Protein AF-D8EZA2-F1 (afdb_monomer_lite)

pLDDT: mean 80.07, std 17.78, range [38.12, 95.94]

Foldseek 3Di:
DDDDDPPPPPPPPPPPPPDVVVVLVVQLVVQVPDDDPDPDDDPDDSSVVVSVVCVVPVD

Radius of gyration: 22.84 Å; chains: 1; bounding box: 34×26×76 Å

Structure (mmCIF, N/CA/C/O backbone):
data_AF-D8EZA2-F1
#
_entry.id   AF-D8EZA2-F1
#
loop_
_atom_site.group_PDB
_atom_site.id
_atom_site.type_symbol
_atom_site.label_atom_id
_atom_site.label_alt_id
_atom_site.label_comp_id
_atom_site.label_asym_id
_atom_site.label_entity_id
_atom_site.label_seq_id
_atom_site.pdbx_PDB_ins_code
_atom_site.Cartn_x
_atom_site.Cartn_y
_atom_site.Cartn_z
_atom_site.occupancy
_atom_site.B_iso_or_equiv
_atom_site.auth_seq_id
_atom_site.auth_comp_id
_atom_site.auth_asym_id
_atom_site.auth_atom_id
_atom_site.pdbx_PDB_model_num
ATOM 1 N N . MET A 1 1 ? -19.605 -11.720 61.137 1.00 38.12 1 MET A N 1
ATOM 2 C CA . MET A 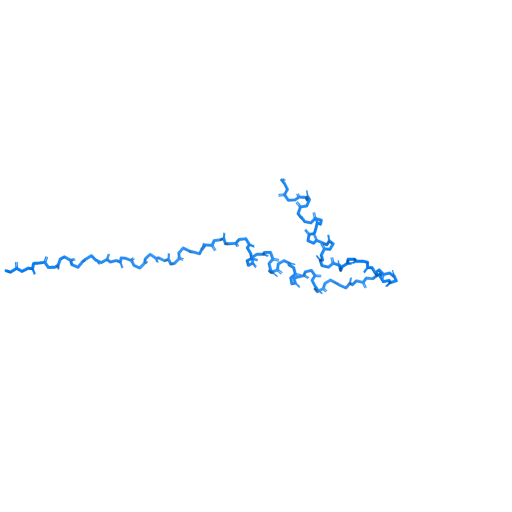1 1 ? -20.470 -11.729 59.936 1.00 38.12 1 MET A CA 1
ATOM 3 C C . MET A 1 1 ? -19.856 -10.792 58.905 1.00 38.12 1 MET A C 1
ATOM 5 O O . MET A 1 1 ? -19.783 -9.599 59.159 1.00 38.12 1 MET A O 1
ATOM 9 N N . LYS A 1 2 ? -19.277 -11.332 57.825 1.00 38.72 2 LYS A N 1
ATOM 10 C CA . LYS A 1 2 ? -18.544 -10.558 56.808 1.00 38.72 2 LYS A CA 1
ATOM 11 C C . LYS A 1 2 ? -19.471 -10.343 55.611 1.00 38.72 2 LYS A C 1
ATOM 13 O O . LYS A 1 2 ? -19.766 -11.296 54.900 1.00 38.72 2 LYS A O 1
ATOM 18 N N . HIS A 1 3 ? -19.946 -9.118 55.409 1.00 44.19 3 HIS A N 1
ATOM 19 C CA . HIS A 1 3 ? -20.711 -8.755 54.218 1.00 44.19 3 HIS A CA 1
ATOM 20 C C . HIS A 1 3 ? -19.725 -8.485 53.076 1.00 44.19 3 HIS A C 1
ATOM 22 O O . HIS A 1 3 ? -19.133 -7.413 52.998 1.00 44.19 3 HIS A O 1
ATOM 28 N N . GLN A 1 4 ? -19.511 -9.480 52.211 1.00 49.88 4 GLN A N 1
ATOM 29 C CA . GLN A 1 4 ? -18.903 -9.253 50.901 1.00 49.88 4 GLN A CA 1
ATOM 30 C C . GLN A 1 4 ? -19.928 -8.521 50.034 1.00 49.88 4 GLN A C 1
ATOM 32 O O . GLN A 1 4 ? -20.912 -9.103 49.577 1.00 49.88 4 GLN A O 1
ATOM 37 N N . SER A 1 5 ? -19.706 -7.226 49.830 1.00 54.12 5 SER A N 1
ATOM 38 C CA . SER A 1 5 ? -20.383 -6.458 48.798 1.00 54.12 5 SER A CA 1
ATOM 39 C C . SER A 1 5 ? -19.967 -7.023 47.440 1.00 54.12 5 SER A C 1
ATOM 41 O O . SER A 1 5 ? -18.841 -6.851 46.978 1.00 54.12 5 SER A O 1
ATOM 43 N N . GLN A 1 6 ? -20.883 -7.741 46.791 1.00 55.19 6 GLN A N 1
ATOM 44 C CA . GLN A 1 6 ? -20.743 -8.091 45.386 1.00 55.19 6 GLN A CA 1
ATOM 45 C C . GLN A 1 6 ? -20.751 -6.794 44.572 1.00 55.19 6 GLN A C 1
ATOM 47 O O . GLN A 1 6 ? -21.807 -6.269 44.217 1.00 55.19 6 GLN A O 1
ATOM 52 N N . GLN A 1 7 ? -19.568 -6.262 44.266 1.00 56.41 7 GLN A N 1
ATOM 53 C CA . GLN A 1 7 ? -19.421 -5.318 43.169 1.00 56.41 7 GLN A CA 1
ATOM 54 C C . GLN A 1 7 ? -19.846 -6.052 41.896 1.00 56.41 7 GLN A C 1
ATOM 56 O O . GLN A 1 7 ? -19.088 -6.840 41.329 1.00 56.41 7 GLN A O 1
ATOM 61 N N . LYS A 1 8 ? -21.085 -5.803 41.452 1.00 53.44 8 LYS A N 1
ATOM 62 C CA . LYS A 1 8 ? -21.518 -6.060 40.079 1.00 53.44 8 LYS A CA 1
ATOM 63 C C . LYS A 1 8 ? -20.578 -5.274 39.171 1.00 53.44 8 LYS A C 1
ATOM 65 O O . LYS A 1 8 ? -20.810 -4.105 38.874 1.00 53.44 8 LYS A O 1
ATOM 70 N N . LYS A 1 9 ? -19.491 -5.924 38.758 1.00 54.84 9 LYS A N 1
ATOM 71 C CA . LYS A 1 9 ? -18.633 -5.497 37.662 1.00 54.84 9 LYS A CA 1
ATOM 72 C C . LYS A 1 9 ? -19.519 -5.558 36.428 1.00 54.84 9 LYS A C 1
ATOM 74 O O . LYS A 1 9 ? -19.650 -6.608 35.802 1.00 54.84 9 LYS A O 1
ATOM 79 N N . GLY A 1 10 ? -20.220 -4.454 36.161 1.00 55.94 10 GLY A N 1
ATOM 80 C CA . GLY A 1 10 ? -20.907 -4.247 34.900 1.00 55.94 10 GLY A CA 1
ATOM 81 C C . GLY A 1 10 ? -19.943 -4.686 33.813 1.00 55.94 10 GLY A C 1
ATOM 82 O O . GLY A 1 10 ? -18.763 -4.329 33.856 1.00 55.94 10 GLY A O 1
ATOM 83 N N . ARG A 1 11 ? -20.411 -5.565 32.929 1.00 60.56 11 ARG A N 1
ATOM 84 C CA . ARG A 1 11 ? -19.672 -6.018 31.758 1.00 60.56 11 ARG A CA 1
ATOM 85 C C . ARG A 1 11 ? -19.432 -4.766 30.923 1.00 60.56 11 ARG A C 1
ATOM 87 O O . ARG A 1 11 ? -20.253 -4.424 30.082 1.00 60.56 11 ARG A O 1
ATOM 94 N N . LEU A 1 12 ? -18.371 -4.026 31.251 1.00 60.19 12 LEU A N 1
ATOM 95 C CA . LEU A 1 12 ? -17.848 -2.938 30.450 1.00 60.19 12 LEU A CA 1
ATOM 96 C C . LEU A 1 12 ? -17.664 -3.586 29.090 1.00 60.19 12 LEU A C 1
ATOM 98 O O . LEU A 1 12 ? -16.844 -4.498 28.958 1.00 60.19 12 LEU A O 1
ATOM 102 N N . ALA A 1 13 ? -18.531 -3.229 28.140 1.00 62.66 13 ALA A N 1
ATOM 103 C CA . ALA A 1 13 ? -18.387 -3.649 26.761 1.00 62.66 13 ALA A CA 1
ATOM 104 C C . ALA A 1 13 ? -16.915 -3.439 26.430 1.00 62.66 13 ALA A C 1
ATOM 106 O O . ALA A 1 13 ? -16.403 -2.345 26.684 1.00 62.66 13 ALA A O 1
ATOM 107 N N . SER A 1 14 ? -16.229 -4.514 26.023 1.00 60.69 14 SER A N 1
ATOM 108 C CA . SER A 1 14 ? -14.809 -4.459 25.694 1.00 60.69 14 SER A CA 1
ATOM 109 C C . SER A 1 14 ? -14.640 -3.236 24.812 1.00 60.69 14 SER A C 1
ATOM 111 O O . SER A 1 14 ? -15.245 -3.176 23.738 1.00 60.69 14 SER A O 1
ATOM 113 N N . ARG A 1 15 ? -13.971 -2.200 25.335 1.00 58.97 15 ARG A N 1
ATOM 114 C CA . ARG A 1 15 ? -13.709 -0.988 24.571 1.00 58.97 15 ARG A CA 1
ATOM 115 C C . ARG A 1 15 ? -12.994 -1.513 23.341 1.00 58.97 15 ARG A C 1
ATOM 117 O O . ARG A 1 15 ? -11.907 -2.064 23.490 1.00 58.97 15 ARG A O 1
ATOM 124 N N . LYS A 1 16 ? -13.635 -1.448 22.168 1.00 63.34 16 LYS A N 1
ATOM 125 C CA . LYS A 1 16 ? -12.950 -1.693 20.903 1.00 63.34 16 LYS A CA 1
ATOM 126 C C . LYS A 1 16 ? -11.851 -0.645 20.884 1.00 63.34 16 LYS A C 1
ATOM 128 O O . LYS A 1 16 ? -12.124 0.521 20.618 1.00 63.34 16 LYS A O 1
ATOM 133 N N . TYR A 1 17 ? -10.659 -1.031 21.327 1.00 61.00 17 TYR A N 1
ATOM 134 C CA . TYR A 1 17 ? -9.475 -0.217 21.177 1.00 61.00 17 TYR A CA 1
ATOM 135 C C . TYR A 1 17 ? -9.348 -0.065 19.673 1.00 61.00 17 TYR A C 1
ATOM 137 O O . TYR A 1 17 ? -9.071 -1.040 18.973 1.00 61.00 17 TYR A O 1
ATOM 145 N N . LEU A 1 18 ? -9.693 1.126 19.187 1.00 67.94 18 LEU A N 1
ATOM 146 C CA . LEU A 1 18 ? -9.425 1.540 17.825 1.00 67.94 18 LEU A CA 1
ATOM 147 C C . LEU A 1 18 ? -7.902 1.606 17.727 1.00 67.94 18 LEU A C 1
ATOM 149 O O . LEU A 1 18 ? -7.286 2.620 18.033 1.00 67.94 18 LEU A O 1
ATOM 153 N N . SER A 1 19 ? -7.309 0.447 17.473 1.00 80.38 19 SER A N 1
ATOM 154 C CA . SER A 1 19 ? -5.889 0.288 17.230 1.00 80.38 19 SER A CA 1
ATOM 155 C C . SER A 1 19 ? -5.669 0.626 15.769 1.00 80.38 19 SER A C 1
ATOM 157 O O . SER A 1 19 ? -6.468 0.252 14.909 1.00 80.38 19 SER A O 1
ATOM 159 N N . ALA A 1 20 ? -4.620 1.390 15.504 1.00 83.19 20 ALA A N 1
ATOM 160 C CA . ALA A 1 20 ? -4.276 1.742 14.142 1.00 83.19 20 ALA A CA 1
ATOM 161 C C . ALA A 1 20 ? -3.707 0.522 13.400 1.00 83.19 20 ALA A C 1
ATOM 163 O O . ALA A 1 20 ? -3.961 0.371 12.212 1.00 83.19 20 ALA A O 1
ATOM 164 N N . ASP A 1 21 ? -3.036 -0.396 14.105 1.00 87.62 21 ASP A N 1
ATOM 165 C CA . ASP A 1 21 ? -2.360 -1.547 13.494 1.00 87.62 21 ASP A CA 1
ATOM 166 C C . ASP A 1 21 ? -3.311 -2.429 12.667 1.00 87.62 21 ASP A C 1
ATOM 168 O O . ASP A 1 21 ? -3.033 -2.626 11.486 1.00 87.62 21 ASP A O 1
ATOM 172 N N . PRO A 1 22 ? -4.487 -2.872 13.169 1.00 90.44 22 PRO A N 1
ATOM 173 C CA . PRO A 1 22 ? -5.419 -3.649 12.349 1.00 90.44 22 PRO A CA 1
ATOM 174 C C . PRO A 1 22 ? -5.999 -2.867 11.165 1.00 90.44 22 PRO A C 1
ATOM 176 O O . PRO A 1 22 ? -6.384 -3.468 10.163 1.00 90.44 22 PRO A O 1
ATOM 179 N N . LEU A 1 23 ? -6.084 -1.536 11.270 1.00 88.75 23 LEU A N 1
ATOM 180 C CA . LEU A 1 23 ? -6.536 -0.683 10.169 1.00 88.75 23 LEU A CA 1
ATOM 181 C C . LEU A 1 23 ? -5.465 -0.601 9.078 1.00 88.75 23 LEU A C 1
ATOM 183 O O . LEU A 1 23 ? -5.784 -0.759 7.903 1.00 88.75 23 LEU A O 1
ATOM 187 N N . PHE A 1 24 ? -4.200 -0.419 9.464 1.00 90.25 24 PHE A N 1
ATOM 188 C CA . PHE A 1 24 ? -3.070 -0.413 8.539 1.00 90.25 24 PHE A CA 1
ATOM 189 C C . PHE A 1 24 ? -2.838 -1.784 7.900 1.00 90.25 24 PHE A C 1
ATOM 191 O O . PHE A 1 24 ? -2.563 -1.852 6.706 1.00 90.25 24 PHE A O 1
ATOM 198 N N . GLU A 1 25 ? -3.008 -2.876 8.647 1.00 92.44 25 GLU A N 1
ATOM 199 C CA . GLU A 1 25 ? -2.952 -4.231 8.090 1.00 92.44 25 GLU A CA 1
ATOM 200 C C . GLU A 1 25 ? -4.058 -4.480 7.060 1.00 92.44 25 GLU A C 1
ATOM 202 O O . GLU A 1 25 ? -3.811 -5.119 6.038 1.00 92.44 25 GLU A O 1
ATOM 207 N N . GLY A 1 26 ? -5.280 -4.005 7.326 1.00 93.94 26 GLY A N 1
ATOM 208 C CA . GLY A 1 26 ? -6.380 -4.074 6.364 1.00 93.94 26 GLY A CA 1
ATOM 209 C C . GLY A 1 26 ? -6.058 -3.292 5.094 1.00 93.94 26 GLY A C 1
ATOM 210 O O . GLY A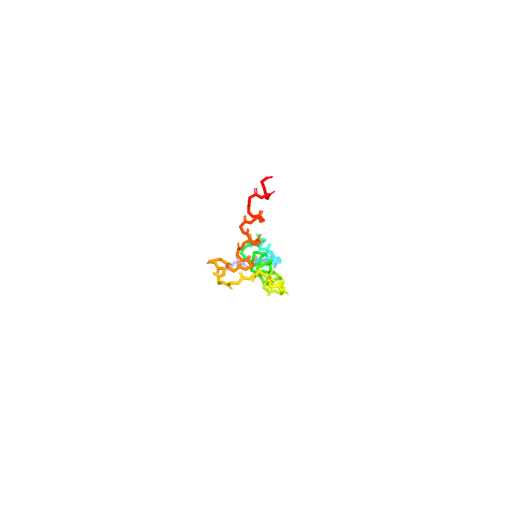 1 26 ? -6.123 -3.842 4.000 1.00 93.94 26 GLY A O 1
ATOM 211 N N . LEU A 1 27 ? -5.609 -2.048 5.255 1.00 93.50 27 LEU A N 1
ATOM 212 C CA . LEU A 1 27 ? -5.242 -1.176 4.142 1.00 93.50 27 LEU A CA 1
ATOM 213 C C . LEU A 1 27 ? -4.098 -1.752 3.289 1.00 93.50 27 LEU A C 1
ATOM 215 O O . LEU A 1 27 ? -4.170 -1.731 2.062 1.00 93.50 27 LEU A O 1
ATOM 219 N N . HIS A 1 28 ? -3.058 -2.308 3.918 1.00 95.38 28 HIS A N 1
ATOM 220 C CA . HIS A 1 28 ? -1.953 -2.951 3.198 1.00 95.38 28 HIS A CA 1
ATOM 221 C C . HIS A 1 28 ? -2.427 -4.176 2.412 1.00 95.38 28 HIS A C 1
ATOM 223 O O . HIS A 1 28 ? -2.052 -4.334 1.251 1.00 95.38 28 HIS A O 1
ATOM 229 N N . LYS A 1 29 ? -3.309 -5.001 2.996 1.00 95.94 29 LYS A N 1
ATOM 230 C CA . LYS A 1 29 ? -3.930 -6.140 2.297 1.00 95.94 29 LYS A CA 1
ATOM 231 C C . LYS A 1 29 ? -4.741 -5.702 1.084 1.00 95.94 29 LYS A C 1
ATOM 233 O O . LYS A 1 29 ? -4.659 -6.359 0.048 1.00 95.94 29 LYS A O 1
ATOM 238 N N . ASP A 1 30 ? -5.471 -4.598 1.191 1.00 95.38 30 ASP A N 1
ATOM 239 C CA . ASP A 1 30 ? -6.222 -4.049 0.063 1.00 95.38 30 ASP A CA 1
ATOM 240 C C . ASP A 1 30 ? -5.272 -3.592 -1.059 1.00 95.38 30 ASP A C 1
ATOM 242 O O . ASP A 1 30 ? -5.503 -3.888 -2.233 1.00 95.38 30 ASP A O 1
ATOM 246 N N . PHE A 1 31 ? -4.147 -2.958 -0.712 1.00 95.06 31 PHE A N 1
ATOM 247 C CA . PHE A 1 31 ? -3.130 -2.562 -1.689 1.00 95.06 31 PHE A CA 1
ATOM 248 C C . PHE A 1 31 ? -2.365 -3.733 -2.317 1.00 95.06 31 PHE A C 1
ATOM 250 O O . PHE A 1 31 ? -1.953 -3.623 -3.470 1.00 95.06 31 PHE A O 1
ATOM 257 N N . LEU A 1 32 ? -2.219 -4.870 -1.629 1.00 94.62 32 LEU A N 1
ATOM 258 C CA . LEU A 1 32 ? -1.669 -6.095 -2.229 1.00 94.62 32 LEU A CA 1
ATOM 259 C C . LEU A 1 32 ? -2.545 -6.640 -3.370 1.00 94.62 32 LEU A C 1
ATOM 261 O O . LEU A 1 32 ? -2.039 -7.339 -4.244 1.00 94.62 32 LEU A O 1
ATOM 265 N N . GLY A 1 33 ? -3.843 -6.321 -3.378 1.00 94.31 33 GLY A N 1
ATOM 266 C CA . GLY A 1 33 ? -4.754 -6.665 -4.473 1.00 94.31 33 GLY A CA 1
ATOM 267 C C . GLY A 1 33 ? -4.587 -5.794 -5.723 1.00 94.31 33 GLY A C 1
ATOM 268 O O . GLY A 1 33 ? -5.151 -6.118 -6.770 1.00 94.31 33 GLY A O 1
ATOM 269 N N . VAL A 1 34 ? -3.826 -4.698 -5.642 1.00 93.25 34 VAL A N 1
ATOM 270 C CA . VAL A 1 34 ? -3.581 -3.802 -6.777 1.00 93.25 34 VAL A CA 1
ATOM 271 C C . VAL A 1 34 ? -2.522 -4.420 -7.684 1.00 93.25 34 VAL A C 1
ATOM 273 O O . VAL A 1 34 ? -1.382 -4.637 -7.279 1.00 93.25 34 VAL A O 1
ATOM 276 N N . SER A 1 35 ? -2.899 -4.692 -8.934 1.00 92.56 35 SER A N 1
ATOM 277 C CA . SER A 1 35 ? -1.966 -5.197 -9.941 1.00 92.56 35 SER A CA 1
ATOM 278 C C . SER A 1 35 ? -0.846 -4.191 -10.199 1.00 92.56 35 SER A C 1
ATOM 280 O O . SER A 1 35 ? -1.096 -3.011 -10.449 1.00 92.56 35 SER A O 1
ATOM 282 N N . ASP A 1 36 ? 0.392 -4.674 -10.164 1.00 91.38 36 ASP A N 1
ATOM 283 C CA . ASP A 1 36 ? 1.572 -3.882 -10.485 1.00 91.38 36 ASP A CA 1
ATOM 284 C C . ASP A 1 36 ? 1.895 -4.004 -11.978 1.00 91.38 36 ASP A C 1
ATOM 286 O O . ASP A 1 36 ? 2.246 -5.080 -12.459 1.00 91.38 36 ASP A O 1
ATOM 290 N N . TYR A 1 37 ? 1.747 -2.901 -12.714 1.00 91.44 37 TYR A N 1
ATOM 291 C CA . TYR A 1 37 ? 2.034 -2.825 -14.152 1.00 91.44 37 TYR A CA 1
ATOM 292 C C . TYR A 1 37 ? 3.397 -2.193 -14.453 1.00 91.44 37 TYR A C 1
ATOM 294 O O . TYR A 1 37 ? 3.693 -1.897 -15.611 1.00 91.44 37 TYR A O 1
ATOM 302 N N . ARG A 1 38 ? 4.214 -1.918 -13.428 1.00 91.94 38 ARG A N 1
ATOM 303 C CA . ARG A 1 38 ? 5.539 -1.325 -13.625 1.00 91.94 38 ARG A CA 1
ATOM 304 C C . ARG A 1 38 ? 6.455 -2.344 -14.300 1.00 91.94 38 ARG A C 1
ATOM 306 O O . ARG A 1 38 ? 6.534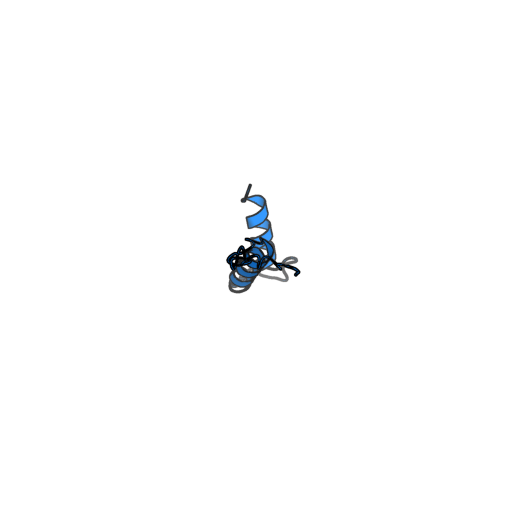 -3.496 -13.887 1.00 91.94 38 ARG A O 1
ATOM 313 N N . GLU A 1 39 ? 7.154 -1.905 -15.340 1.00 90.44 39 GLU A N 1
ATOM 314 C CA . GLU A 1 39 ? 8.139 -2.733 -16.036 1.00 90.44 39 GLU A CA 1
ATOM 315 C C . GLU A 1 3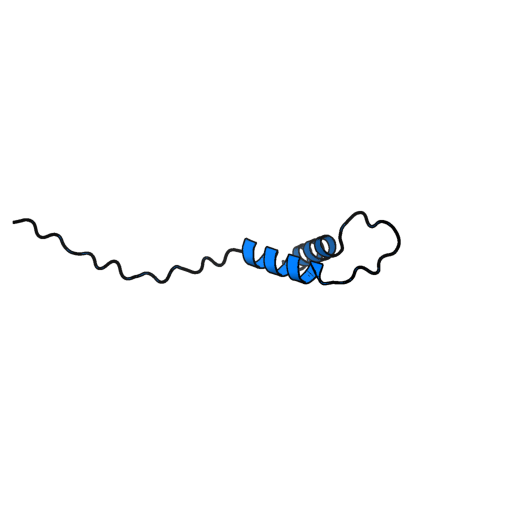9 ? 9.457 -2.815 -15.246 1.00 90.44 39 GLU A C 1
ATOM 317 O O . GLU A 1 39 ? 9.842 -1.880 -14.539 1.00 90.44 39 GLU A O 1
ATOM 322 N N . GLY A 1 40 ? 10.180 -3.929 -15.394 1.00 88.31 40 GLY A N 1
ATOM 323 C CA . GLY A 1 40 ? 11.469 -4.161 -14.735 1.00 88.31 40 GLY A CA 1
ATOM 324 C C . GLY A 1 40 ? 11.352 -4.804 -13.348 1.00 88.31 40 GLY A C 1
ATOM 325 O O . GLY A 1 40 ? 10.405 -5.531 -13.067 1.00 88.31 40 GLY A O 1
ATOM 326 N N . ASN A 1 41 ? 12.357 -4.576 -12.496 1.00 87.06 41 ASN A N 1
ATOM 327 C CA . ASN A 1 41 ? 12.399 -5.073 -11.117 1.00 87.06 41 ASN A CA 1
ATOM 328 C C . ASN A 1 41 ? 12.295 -3.887 -10.142 1.00 87.06 41 ASN A C 1
ATOM 330 O O . ASN A 1 41 ? 13.334 -3.336 -9.763 1.00 87.06 41 ASN A O 1
ATOM 334 N N . PRO A 1 42 ? 11.077 -3.432 -9.798 1.00 90.19 42 PRO A N 1
ATOM 335 C CA . PRO A 1 42 ? 10.904 -2.291 -8.910 1.00 90.19 42 PRO A CA 1
ATOM 336 C C . PRO A 1 42 ? 11.500 -2.580 -7.526 1.00 90.19 42 PRO A C 1
ATOM 338 O O . PRO A 1 42 ? 11.268 -3.635 -6.945 1.00 90.19 42 PRO A O 1
ATOM 341 N N . GLU A 1 43 ? 12.253 -1.618 -6.991 1.00 94.50 43 GLU A N 1
ATOM 342 C CA . GLU A 1 43 ? 12.935 -1.734 -5.691 1.00 94.50 43 GLU A CA 1
ATOM 343 C C . GLU A 1 43 ? 11.954 -1.802 -4.508 1.00 94.50 43 GLU A C 1
ATOM 345 O O . GLU A 1 43 ? 12.254 -2.402 -3.479 1.00 94.50 43 GLU A O 1
ATOM 350 N N . ILE A 1 44 ? 10.761 -1.222 -4.673 1.00 94.31 44 ILE A N 1
ATOM 351 C CA . ILE A 1 44 ? 9.679 -1.241 -3.685 1.00 94.31 44 ILE A CA 1
ATOM 352 C C . ILE A 1 44 ? 8.435 -1.906 -4.265 1.00 94.31 44 ILE A C 1
ATOM 354 O O . ILE A 1 44 ? 8.085 -1.682 -5.431 1.00 94.31 44 ILE A O 1
ATOM 358 N N . SER A 1 4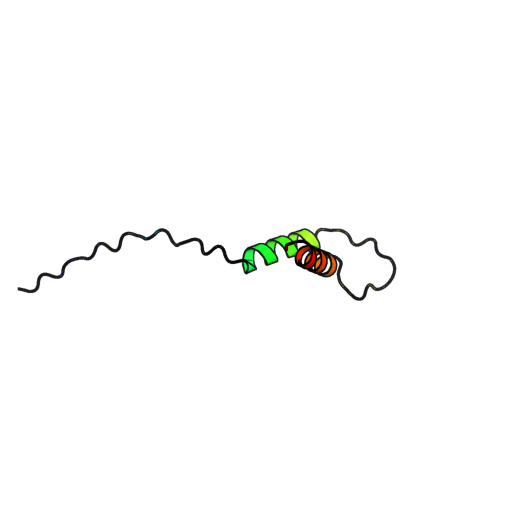5 ? 7.725 -2.682 -3.445 1.00 93.19 45 SER A N 1
ATOM 359 C CA . SER A 1 45 ? 6.452 -3.280 -3.852 1.00 93.19 45 SER A CA 1
ATOM 360 C C . SER A 1 45 ? 5.389 -2.199 -4.091 1.00 93.19 45 SER A C 1
ATOM 362 O O . SER A 1 45 ? 5.458 -1.103 -3.527 1.00 93.19 45 SER A O 1
ATOM 364 N N . MET A 1 46 ? 4.396 -2.493 -4.935 1.00 94.75 46 MET A N 1
ATOM 365 C CA . MET A 1 46 ? 3.280 -1.570 -5.178 1.00 94.75 46 MET A CA 1
ATOM 366 C C . MET A 1 46 ? 2.543 -1.233 -3.874 1.00 94.75 46 MET A C 1
ATOM 368 O O . MET A 1 46 ? 2.246 -0.070 -3.613 1.00 94.75 46 MET A O 1
ATOM 372 N N . ALA A 1 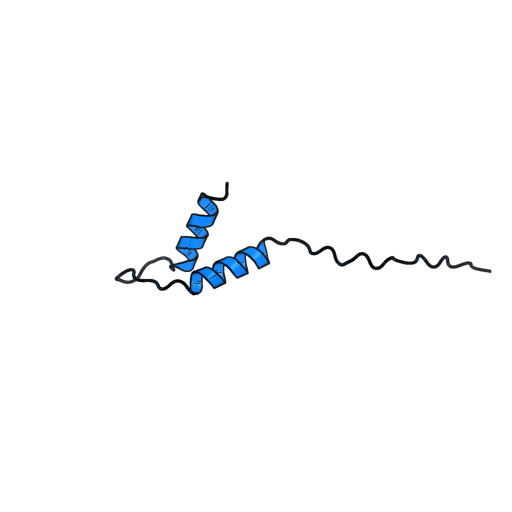47 ? 2.308 -2.231 -3.018 1.00 95.19 47 ALA A N 1
ATOM 373 C CA . ALA A 1 47 ? 1.620 -2.034 -1.748 1.00 95.19 47 ALA A CA 1
ATOM 374 C C . ALA A 1 47 ? 2.394 -1.109 -0.797 1.00 95.19 47 ALA A C 1
ATOM 376 O O . ALA A 1 47 ? 1.801 -0.221 -0.185 1.00 95.19 47 ALA A O 1
ATOM 377 N N . ASP A 1 48 ? 3.717 -1.255 -0.720 1.00 94.50 48 ASP A N 1
ATOM 378 C CA . ASP A 1 48 ? 4.547 -0.415 0.150 1.00 94.50 48 ASP A CA 1
ATOM 379 C C . ASP A 1 48 ? 4.676 1.014 -0.390 1.00 94.50 48 ASP A C 1
ATOM 381 O O . ASP A 1 48 ? 4.700 1.973 0.386 1.00 94.50 48 ASP A O 1
ATOM 385 N N . ALA A 1 49 ? 4.690 1.180 -1.718 1.00 95.00 49 ALA A N 1
ATOM 386 C CA . ALA A 1 49 ? 4.640 2.493 -2.355 1.00 95.00 49 ALA A CA 1
ATOM 387 C C . ALA A 1 49 ? 3.328 3.225 -2.023 1.00 95.00 49 ALA A C 1
ATOM 389 O O . ALA A 1 49 ? 3.348 4.401 -1.653 1.00 95.00 49 ALA A O 1
ATOM 390 N N . LEU A 1 50 ? 2.196 2.518 -2.096 1.00 94.31 50 LEU A N 1
ATOM 391 C CA . LEU A 1 50 ? 0.875 3.059 -1.769 1.00 94.31 50 LEU A CA 1
ATOM 392 C C . LEU A 1 50 ? 0.732 3.377 -0.276 1.00 94.31 50 LEU A C 1
ATOM 394 O O . LEU A 1 50 ? 0.236 4.450 0.066 1.00 94.31 50 LEU A O 1
ATOM 398 N N . MET A 1 51 ? 1.235 2.514 0.613 1.00 94.81 51 MET A N 1
ATOM 399 C CA . MET A 1 51 ? 1.304 2.798 2.053 1.00 94.81 51 MET A CA 1
ATOM 400 C C . MET A 1 51 ? 2.156 4.032 2.356 1.00 94.81 51 MET A C 1
ATOM 402 O O . MET A 1 51 ? 1.758 4.879 3.156 1.00 94.81 51 MET A O 1
ATOM 406 N N . SER A 1 52 ? 3.311 4.157 1.700 1.00 94.06 52 SER A N 1
ATOM 407 C CA . SER A 1 52 ? 4.200 5.312 1.866 1.00 94.06 52 SER A CA 1
ATOM 408 C C . SER A 1 52 ? 3.529 6.600 1.390 1.00 94.06 52 SER A C 1
ATOM 410 O O . SER A 1 52 ? 3.569 7.612 2.087 1.00 94.06 52 SER A O 1
ATOM 412 N N . GLY A 1 53 ? 2.845 6.556 0.242 1.00 93.06 53 GLY A N 1
ATOM 413 C CA . GLY A 1 53 ? 2.034 7.670 -0.247 1.00 93.06 53 GLY A CA 1
ATOM 414 C C . GLY A 1 53 ? 0.923 8.045 0.733 1.00 93.06 53 GLY A C 1
ATOM 415 O O . GLY A 1 53 ? 0.797 9.210 1.105 1.00 93.06 53 GLY A O 1
ATOM 416 N N . PHE A 1 54 ? 0.163 7.060 1.218 1.00 92.19 54 PHE A N 1
ATOM 417 C CA . PHE A 1 54 ? -0.882 7.277 2.217 1.00 92.19 54 PHE A CA 1
ATOM 418 C C . PHE A 1 54 ? -0.341 7.988 3.465 1.00 92.19 54 PHE A C 1
ATOM 420 O O . PHE A 1 54 ? -0.937 8.966 3.916 1.00 92.19 54 PHE A O 1
ATOM 427 N N . ALA A 1 55 ? 0.812 7.560 3.983 1.00 90.31 55 ALA A N 1
ATOM 428 C CA . ALA A 1 55 ? 1.438 8.180 5.149 1.00 90.31 55 ALA A CA 1
ATOM 429 C C . ALA A 1 55 ? 1.824 9.653 4.918 1.00 90.31 55 ALA A C 1
ATOM 431 O O . ALA A 1 55 ? 1.687 10.464 5.829 1.00 90.31 55 ALA A O 1
ATOM 432 N N . VAL A 1 56 ? 2.267 10.015 3.709 1.00 93.06 56 VAL A N 1
ATOM 433 C CA . VAL A 1 56 ? 2.640 11.399 3.362 1.00 93.06 56 VAL A CA 1
ATOM 434 C C . VAL A 1 56 ? 1.419 12.322 3.284 1.00 93.06 56 VAL A C 1
ATOM 436 O O . VAL A 1 56 ? 1.508 13.481 3.685 1.00 93.06 56 VAL A O 1
ATOM 439 N N . PHE A 1 57 ? 0.284 11.828 2.782 1.00 89.00 57 PHE A N 1
ATOM 440 C CA . PHE A 1 57 ? -0.921 12.643 2.568 1.00 89.00 57 PHE A CA 1
ATOM 441 C C . PHE A 1 57 ? -1.917 12.643 3.737 1.00 89.00 57 PHE A C 1
ATOM 443 O O . PHE A 1 57 ? -2.842 13.448 3.728 1.00 89.00 57 PHE A O 1
ATOM 450 N N . SER A 1 58 ? -1.750 11.777 4.739 1.00 79.44 58 SER A N 1
ATOM 451 C CA . SER A 1 58 ? -2.692 11.643 5.868 1.00 79.44 58 SER A CA 1
ATOM 452 C C . SER A 1 58 ? -2.433 12.612 7.039 1.00 79.44 58 SER A C 1
ATOM 454 O O . SER A 1 58 ? -2.815 12.300 8.169 1.00 79.44 58 SER A O 1
ATOM 456 N N . LEU A 1 59 ? -1.765 13.748 6.788 1.00 58.38 59 LEU A N 1
ATOM 457 C CA . LEU A 1 59 ? -1.443 14.792 7.779 1.00 58.38 59 LEU A CA 1
ATOM 458 C C . LEU A 1 59 ? -2.606 15.759 8.042 1.00 58.38 59 LEU A C 1
ATOM 460 O O . LEU A 1 59 ? -3.287 16.154 7.069 1.00 58.38 59 LEU A O 1
#

Secondary structure (DSSP, 8-state):
-------------------HHHHHHHHHHHHHTS-----S--SS-HHHHHHHHHHHH--

Sequence (59 aa):
MKHQSQQKKGRLASRKYLSADPLFEGLHKDFLGVSDYREGNPEISMADALMSGFAVFSL